Protein AF-I2CQ28-F1 (afdb_monomer_lite)

Radius of gyration: 21.57 Å; 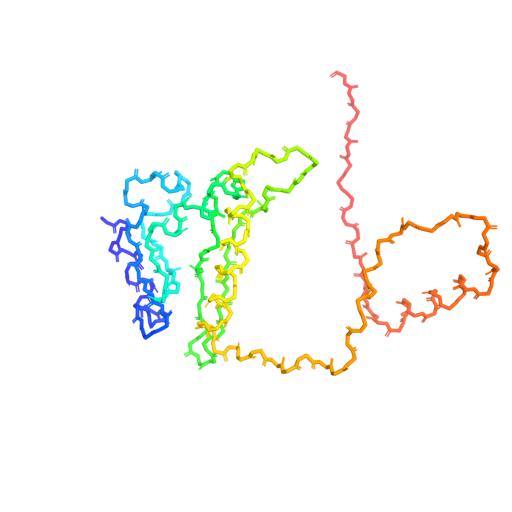chains: 1; bounding box: 57×57×43 Å

pLDDT: mean 77.45, std 22.74, range [33.25, 98.0]

Structure (mmCIF, N/CA/C/O backbone):
data_AF-I2CQ28-F1
#
_entry.id   AF-I2CQ28-F1
#
loop_
_atom_site.group_PDB
_atom_site.id
_atom_site.type_symbol
_atom_site.label_atom_id
_atom_site.label_alt_id
_atom_site.label_comp_id
_atom_site.label_asym_id
_atom_site.label_entity_id
_atom_site.label_seq_id
_atom_site.pdbx_PDB_ins_code
_atom_site.Cartn_x
_atom_site.Cartn_y
_atom_site.Cartn_z
_atom_site.occupancy
_atom_site.B_iso_or_equiv
_atom_site.auth_seq_id
_atom_site.auth_comp_id
_atom_site.auth_asym_id
_atom_site.auth_atom_id
_atom_site.pdbx_PDB_model_num
ATOM 1 N N . LYS A 1 1 ? -12.843 -10.249 -9.846 1.00 72.75 1 LYS A N 1
ATOM 2 C CA . LYS A 1 1 ? -12.881 -9.156 -10.854 1.00 72.75 1 LYS A CA 1
ATOM 3 C C . LYS A 1 1 ? -12.036 -7.959 -10.405 1.00 72.75 1 LYS A C 1
ATOM 5 O O . LYS A 1 1 ? -10.993 -7.751 -11.004 1.00 72.75 1 LYS A O 1
ATOM 10 N N . LEU A 1 2 ? -12.365 -7.297 -9.283 1.00 84.88 2 LEU A N 1
ATOM 11 C CA . LEU A 1 2 ? -11.603 -6.147 -8.758 1.00 84.88 2 LEU A CA 1
ATOM 12 C C . LEU A 1 2 ? -10.091 -6.406 -8.609 1.00 84.88 2 LEU A C 1
ATOM 14 O O . LEU A 1 2 ? -9.287 -5.631 -9.112 1.00 84.88 2 LEU A O 1
ATOM 18 N N . SER A 1 3 ? -9.686 -7.522 -7.996 1.00 84.94 3 SER A N 1
ATOM 19 C CA . SER A 1 3 ? -8.260 -7.836 -7.802 1.00 84.94 3 SER A CA 1
ATOM 20 C C . SER A 1 3 ? -7.492 -8.012 -9.120 1.00 84.94 3 SER A C 1
ATOM 22 O O . SER A 1 3 ? -6.308 -7.703 -9.187 1.00 84.94 3 SER A O 1
ATOM 24 N N . GLN A 1 4 ? -8.154 -8.473 -10.186 1.00 90.44 4 GLN A N 1
ATOM 25 C CA . GLN A 1 4 ? -7.543 -8.617 -11.512 1.00 90.44 4 GLN A CA 1
ATOM 26 C C . GLN A 1 4 ? -7.399 -7.260 -12.210 1.00 90.44 4 GLN A C 1
ATOM 28 O O . GLN A 1 4 ? -6.376 -6.999 -12.838 1.00 90.44 4 GLN A O 1
ATOM 33 N N . ASP A 1 5 ? -8.395 -6.385 -12.060 1.00 95.06 5 ASP A N 1
ATOM 34 C CA . ASP A 1 5 ? -8.347 -5.019 -12.583 1.00 95.06 5 ASP A CA 1
ATOM 35 C C . ASP A 1 5 ? -7.239 -4.198 -11.910 1.00 95.06 5 ASP A C 1
ATOM 37 O O . ASP A 1 5 ? -6.485 -3.511 -12.596 1.00 95.06 5 ASP A O 1
ATOM 41 N N . LEU A 1 6 ? -7.065 -4.355 -10.593 1.00 95.38 6 LEU A N 1
ATOM 42 C CA . LEU A 1 6 ? -5.967 -3.738 -9.844 1.00 95.38 6 LEU A CA 1
ATOM 43 C C . LEU A 1 6 ? -4.600 -4.250 -10.303 1.00 95.38 6 LEU A C 1
ATOM 45 O O . LEU A 1 6 ? -3.707 -3.447 -10.548 1.00 95.38 6 LEU A O 1
ATOM 49 N N . ARG A 1 7 ? -4.432 -5.569 -10.481 1.00 96.12 7 ARG A N 1
ATOM 50 C CA . ARG A 1 7 ? -3.181 -6.138 -11.020 1.00 96.12 7 ARG A CA 1
ATOM 51 C C . ARG A 1 7 ? -2.845 -5.570 -12.394 1.00 96.12 7 ARG A C 1
ATOM 53 O O . ARG A 1 7 ? -1.686 -5.270 -12.650 1.00 96.12 7 ARG A O 1
ATOM 60 N N . ARG A 1 8 ? -3.846 -5.394 -13.260 1.00 97.31 8 ARG A N 1
ATOM 61 C CA . ARG A 1 8 ? -3.658 -4.793 -14.585 1.00 97.31 8 ARG A CA 1
ATOM 62 C C . ARG A 1 8 ? -3.247 -3.323 -14.491 1.00 97.31 8 ARG A C 1
ATOM 64 O O . ARG A 1 8 ? -2.334 -2.923 -15.204 1.00 97.31 8 ARG A O 1
ATOM 71 N N . GLU A 1 9 ? -3.876 -2.536 -13.618 1.00 97.44 9 GLU A N 1
ATOM 72 C CA . GLU A 1 9 ? -3.533 -1.115 -13.458 1.00 97.44 9 GLU A CA 1
ATOM 73 C C . GLU A 1 9 ? -2.151 -0.919 -12.826 1.00 97.44 9 GLU A C 1
ATOM 75 O O . GLU A 1 9 ? -1.350 -0.124 -13.315 1.00 97.44 9 GLU A O 1
ATOM 80 N N . PHE A 1 10 ? -1.812 -1.703 -11.801 1.00 97.38 10 PHE A N 1
ATOM 81 C CA . PHE A 1 10 ? -0.453 -1.729 -11.265 1.00 97.38 10 PHE A CA 1
ATOM 82 C C . PHE A 1 10 ? 0.561 -2.197 -12.322 1.00 97.38 10 PHE A C 1
ATOM 84 O O . PHE A 1 10 ? 1.623 -1.590 -12.456 1.00 97.38 10 PHE A O 1
ATOM 91 N N . GLY A 1 11 ? 0.196 -3.174 -13.157 1.00 97.31 11 GLY A N 1
ATOM 92 C CA . GLY A 1 11 ? 0.996 -3.609 -14.302 1.00 97.31 11 GLY A CA 1
ATOM 93 C C . GLY A 1 11 ? 1.228 -2.504 -15.338 1.00 97.31 11 GLY A C 1
ATOM 94 O O . GLY A 1 11 ? 2.350 -2.346 -15.811 1.00 97.31 11 GLY A O 1
ATOM 95 N N . ARG A 1 12 ? 0.220 -1.666 -15.629 1.00 96.88 12 ARG A N 1
ATOM 96 C CA . ARG A 1 12 ? 0.358 -0.477 -16.499 1.00 96.88 12 ARG A CA 1
ATOM 97 C C . ARG A 1 12 ? 1.403 0.508 -15.964 1.00 96.88 12 ARG A C 1
ATOM 99 O O . ARG A 1 12 ? 2.060 1.193 -16.742 1.00 96.88 12 ARG A O 1
ATOM 106 N N . MET A 1 13 ? 1.561 0.576 -14.643 1.00 96.00 13 MET A N 1
ATOM 107 C CA . MET A 1 13 ? 2.577 1.396 -13.976 1.00 96.00 13 MET A CA 1
ATOM 108 C C . MET A 1 13 ? 3.934 0.692 -13.838 1.00 96.00 13 MET A C 1
ATOM 110 O O . MET A 1 13 ? 4.876 1.318 -13.356 1.00 96.00 13 MET A O 1
ATOM 114 N N . GLY A 1 14 ? 4.056 -0.571 -14.263 1.00 95.44 14 GLY A N 1
ATOM 115 C CA . GLY A 1 14 ? 5.266 -1.398 -14.192 1.00 95.44 14 GLY A CA 1
ATOM 116 C C . GLY A 1 14 ? 5.500 -2.066 -12.831 1.00 95.44 14 GLY A C 1
ATOM 117 O O . GLY A 1 14 ? 6.650 -2.237 -12.438 1.00 95.44 14 GLY A O 1
ATOM 118 N N . LEU A 1 15 ? 4.431 -2.369 -12.092 1.00 96.06 15 LEU A N 1
ATOM 119 C CA . LEU A 1 15 ? 4.469 -3.032 -10.787 1.00 96.06 15 LEU A CA 1
ATOM 120 C C . LEU A 1 15 ? 3.896 -4.461 -10.871 1.00 96.06 15 LEU A C 1
ATOM 122 O O . LEU A 1 15 ? 2.935 -4.677 -11.615 1.00 96.06 15 LEU A O 1
ATOM 126 N N . PRO A 1 16 ? 4.390 -5.424 -10.069 1.00 96.44 16 PRO A N 1
ATOM 127 C CA . PRO A 1 16 ? 5.485 -5.303 -9.096 1.00 96.44 16 PRO A CA 1
ATOM 128 C C . PRO A 1 16 ? 6.874 -5.242 -9.756 1.00 96.44 16 PRO A C 1
ATOM 130 O O . PRO A 1 16 ? 7.030 -5.615 -10.916 1.00 96.44 16 PRO A O 1
ATOM 133 N N . ASP A 1 17 ? 7.876 -4.802 -8.995 1.00 94.88 17 ASP A N 1
ATOM 134 C CA . ASP A 1 17 ? 9.292 -4.790 -9.383 1.00 94.88 17 ASP A CA 1
ATOM 135 C C . ASP A 1 17 ? 10.207 -5.091 -8.175 1.00 94.88 17 ASP A C 1
ATOM 137 O O . ASP A 1 17 ? 9.756 -5.642 -7.171 1.00 94.88 17 ASP A O 1
ATOM 141 N N . ALA A 1 18 ? 11.500 -4.756 -8.266 1.00 93.62 18 ALA A N 1
ATOM 142 C CA . ALA A 1 18 ? 12.465 -4.975 -7.185 1.00 93.62 18 ALA A CA 1
ATOM 143 C C . ALA A 1 18 ? 12.203 -4.126 -5.922 1.00 93.62 18 ALA A C 1
ATOM 145 O O . ALA A 1 18 ? 12.645 -4.497 -4.837 1.00 93.62 18 ALA A O 1
ATOM 146 N N . HIS A 1 19 ? 11.501 -2.996 -6.045 1.00 95.06 19 HIS A N 1
ATOM 147 C CA . HIS A 1 19 ? 11.278 -2.037 -4.960 1.00 95.06 19 HIS A CA 1
ATOM 148 C C . HIS A 1 19 ? 9.845 -2.072 -4.425 1.00 95.06 19 HIS A C 1
ATOM 150 O O . HIS A 1 19 ? 9.609 -1.693 -3.279 1.00 95.06 19 HIS A O 1
ATOM 156 N N . TRP A 1 20 ? 8.892 -2.552 -5.221 1.00 96.94 20 TRP A N 1
ATOM 157 C CA . TRP A 1 20 ? 7.465 -2.527 -4.927 1.00 96.94 20 TRP A CA 1
ATOM 158 C C . TRP A 1 20 ? 6.822 -3.898 -5.139 1.00 96.94 20 TRP A C 1
ATOM 160 O O . TRP A 1 20 ? 6.900 -4.491 -6.215 1.00 96.94 20 TRP A O 1
ATOM 170 N N . LYS A 1 21 ? 6.084 -4.361 -4.130 1.00 97.44 21 LYS A N 1
ATOM 171 C CA . LYS A 1 21 ? 5.283 -5.589 -4.162 1.00 97.44 21 LYS A CA 1
ATOM 172 C C . LYS A 1 21 ? 3.786 -5.283 -4.195 1.00 97.44 21 LYS A C 1
ATOM 174 O O . LYS A 1 21 ? 3.333 -4.247 -3.707 1.00 97.44 21 LYS A O 1
ATOM 179 N N . LEU A 1 22 ? 3.002 -6.230 -4.711 1.00 97.38 22 LEU A N 1
ATOM 180 C CA . LEU A 1 22 ? 1.542 -6.227 -4.585 1.00 97.38 22 LEU A CA 1
ATOM 181 C C . LEU A 1 22 ? 1.141 -7.107 -3.398 1.00 97.38 22 LEU A C 1
ATOM 183 O O . LEU A 1 22 ? 1.125 -8.331 -3.510 1.00 97.38 22 LEU A O 1
ATOM 187 N N . SER A 1 23 ? 0.855 -6.476 -2.263 1.00 96.81 23 SER A N 1
ATOM 188 C CA . SER A 1 23 ? 0.480 -7.146 -1.019 1.00 96.81 23 SER A CA 1
ATOM 189 C C . SER A 1 23 ? -1.009 -7.492 -0.995 1.00 96.81 23 SER A C 1
AT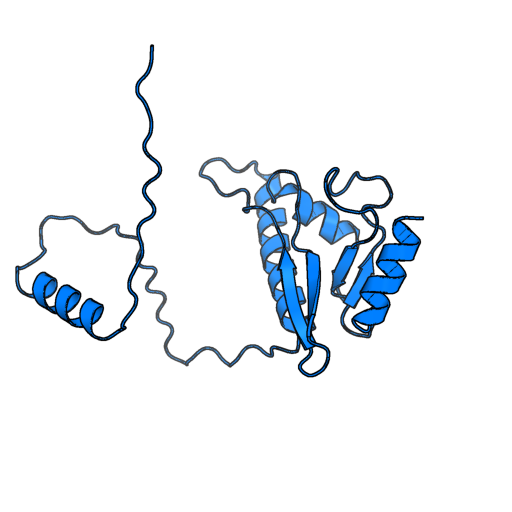OM 191 O O . SER A 1 23 ? -1.862 -6.679 -1.363 1.00 96.81 23 SER A O 1
ATOM 193 N N . THR A 1 24 ? -1.309 -8.701 -0.521 1.00 96.44 24 THR A N 1
ATOM 194 C CA . THR A 1 24 ? -2.662 -9.206 -0.245 1.00 96.44 24 THR A CA 1
ATOM 195 C C . THR A 1 24 ? -3.024 -9.096 1.236 1.00 96.44 24 THR A C 1
ATOM 197 O O . THR A 1 24 ? -3.986 -9.720 1.675 1.00 96.44 24 THR A O 1
ATOM 200 N N . VAL A 1 25 ? -2.286 -8.297 2.019 1.00 96.75 25 VAL A N 1
ATOM 201 C CA . VAL A 1 25 ? -2.542 -8.083 3.458 1.00 96.75 25 VAL A CA 1
ATOM 202 C C . VAL A 1 25 ? -3.983 -7.649 3.753 1.00 96.75 25 VAL A C 1
ATOM 204 O O . VAL A 1 25 ? -4.505 -7.908 4.833 1.00 96.75 25 VAL A O 1
ATOM 207 N N . ASN A 1 26 ? -4.646 -7.006 2.787 1.00 96.69 26 ASN A N 1
ATOM 208 C CA . ASN A 1 26 ? -6.011 -6.518 2.927 1.00 96.69 26 ASN A CA 1
ATOM 209 C C . ASN A 1 26 ? -7.059 -7.361 2.179 1.00 96.69 26 ASN A C 1
ATOM 211 O O . ASN A 1 26 ? -8.178 -6.892 1.995 1.00 96.69 26 ASN A O 1
ATOM 215 N N . ASP A 1 27 ? -6.741 -8.586 1.747 1.00 95.44 27 ASP A N 1
ATOM 216 C CA . ASP A 1 27 ? -7.681 -9.432 0.989 1.00 95.44 27 ASP A CA 1
ATOM 217 C C . ASP A 1 27 ? -8.959 -9.754 1.788 1.00 95.44 27 ASP A C 1
ATOM 219 O O . ASP A 1 27 ? -10.059 -9.781 1.241 1.00 95.44 27 ASP A O 1
ATOM 223 N N . SER A 1 28 ? -8.831 -9.883 3.113 1.00 95.06 28 SER A N 1
ATOM 224 C CA . SER A 1 28 ? -9.943 -10.053 4.059 1.00 95.06 28 SER A CA 1
ATOM 225 C C . SER A 1 28 ? -10.518 -8.736 4.603 1.00 95.06 28 SER A C 1
ATOM 227 O O . SER A 1 28 ? -11.365 -8.764 5.495 1.00 95.06 28 SER A O 1
ATOM 229 N N . PHE A 1 29 ? -10.052 -7.582 4.110 1.00 95.75 29 PHE A N 1
ATOM 230 C CA . PHE A 1 29 ? -10.423 -6.236 4.574 1.00 95.75 29 PHE A CA 1
ATOM 231 C C . PHE A 1 29 ? -10.138 -5.948 6.062 1.00 95.75 29 PHE A C 1
ATOM 233 O O . PHE A 1 29 ? -10.652 -4.974 6.615 1.00 95.75 29 PHE A O 1
ATOM 240 N N . GLN A 1 30 ? -9.303 -6.767 6.715 1.00 93.81 30 GLN A N 1
ATOM 241 C CA . GLN A 1 30 ? -8.939 -6.597 8.128 1.00 93.81 30 GLN A CA 1
ATOM 242 C C . GLN A 1 30 ? -7.904 -5.492 8.360 1.00 93.81 30 GLN A C 1
ATOM 244 O O . GLN A 1 30 ? -7.969 -4.807 9.379 1.00 93.81 30 GLN A O 1
ATOM 249 N N . ALA A 1 31 ? -6.967 -5.294 7.426 1.00 94.19 31 ALA A N 1
ATOM 250 C CA . ALA A 1 31 ? -5.951 -4.251 7.546 1.00 94.19 31 ALA A CA 1
ATOM 251 C C . ALA A 1 31 ? -6.572 -2.851 7.413 1.00 94.19 31 ALA A C 1
ATOM 253 O O . ALA A 1 31 ? -6.260 -1.954 8.188 1.00 94.19 31 ALA A O 1
ATOM 254 N N . CYS A 1 32 ? -7.476 -2.664 6.447 1.00 97.12 32 CYS A N 1
ATOM 255 C CA . CYS A 1 32 ? -8.270 -1.452 6.283 1.00 97.12 32 CYS A CA 1
ATOM 256 C C . CYS A 1 32 ? -9.575 -1.751 5.513 1.00 97.12 32 CYS A C 1
ATOM 258 O O . CYS A 1 32 ? -9.536 -1.943 4.291 1.00 97.12 32 CYS A O 1
ATOM 260 N N . PRO A 1 33 ? -10.755 -1.662 6.161 1.00 96.88 33 PRO A N 1
ATOM 261 C CA . PRO A 1 33 ? -12.046 -1.980 5.531 1.00 96.88 33 PRO A CA 1
ATOM 262 C C . PRO A 1 33 ? -12.423 -1.118 4.321 1.00 96.88 33 PRO A C 1
ATOM 264 O O . PRO A 1 33 ? -13.316 -1.449 3.551 1.00 96.88 33 PRO A O 1
ATOM 267 N N . SER A 1 34 ? -11.773 0.036 4.179 1.00 96.88 34 SER A N 1
ATOM 268 C CA . SER A 1 34 ? -12.085 1.039 3.156 1.00 96.88 34 SER A CA 1
ATOM 269 C C . SER A 1 34 ? -11.068 1.110 2.018 1.00 96.88 34 SER A C 1
ATOM 271 O O . SER A 1 34 ? -11.186 1.966 1.139 1.00 96.88 34 SER A O 1
ATOM 273 N N . TYR A 1 35 ? -10.040 0.268 2.072 1.00 97.19 35 TYR A N 1
ATOM 274 C CA . TYR A 1 35 ? -9.027 0.124 1.035 1.00 97.19 35 TYR A CA 1
ATOM 275 C C . TYR A 1 35 ? -9.341 -1.080 0.141 1.00 97.19 35 TYR A C 1
ATOM 277 O O . TYR A 1 35 ? -10.094 -1.967 0.544 1.00 97.19 35 TYR A O 1
ATOM 285 N N . PRO A 1 36 ? -8.779 -1.130 -1.079 1.00 96.62 36 PRO A N 1
ATOM 286 C CA . PRO A 1 36 ? -8.907 -2.304 -1.934 1.00 96.62 36 PRO A CA 1
ATOM 287 C C . PRO A 1 36 ? -8.217 -3.540 -1.320 1.00 96.62 36 PRO A C 1
ATOM 289 O O . PRO A 1 36 ? -7.352 -3.392 -0.453 1.00 96.62 36 PRO A O 1
ATOM 292 N N . PRO A 1 37 ? -8.550 -4.757 -1.797 1.00 96.19 37 PRO A N 1
ATOM 293 C CA . PRO A 1 37 ? -7.947 -5.998 -1.299 1.00 96.19 37 PRO A CA 1
ATOM 294 C C . PRO A 1 37 ? -6.466 -6.162 -1.680 1.00 96.19 37 PRO A C 1
ATOM 296 O O . PRO A 1 37 ? -5.728 -6.891 -1.025 1.00 96.19 37 PRO A O 1
ATOM 299 N N . LEU A 1 38 ? -6.022 -5.473 -2.737 1.00 97.25 38 LEU A N 1
ATOM 300 C CA . LEU A 1 38 ? -4.648 -5.502 -3.230 1.00 97.25 38 LEU A CA 1
ATOM 301 C C . LEU A 1 38 ? -4.011 -4.119 -3.085 1.00 97.25 38 LEU A C 1
ATOM 303 O O . LEU A 1 38 ? -4.543 -3.142 -3.617 1.00 97.25 38 LEU A O 1
ATOM 307 N N . LEU A 1 39 ? -2.869 -4.051 -2.401 1.00 97.50 39 LEU A N 1
ATOM 308 C CA . LEU A 1 39 ? -2.145 -2.811 -2.112 1.00 97.50 39 LEU A CA 1
ATOM 309 C C . LEU A 1 39 ? -0.731 -2.860 -2.691 1.00 97.50 39 LEU A C 1
ATOM 311 O O . LEU A 1 39 ? -0.045 -3.872 -2.565 1.00 97.50 39 LEU A O 1
ATOM 315 N N . ALA A 1 40 ? -0.275 -1.762 -3.292 1.00 97.75 40 ALA A N 1
ATOM 316 C CA . ALA A 1 40 ? 1.117 -1.612 -3.705 1.00 97.75 40 ALA A CA 1
ATOM 317 C C . ALA A 1 40 ? 1.937 -1.027 -2.547 1.00 97.75 4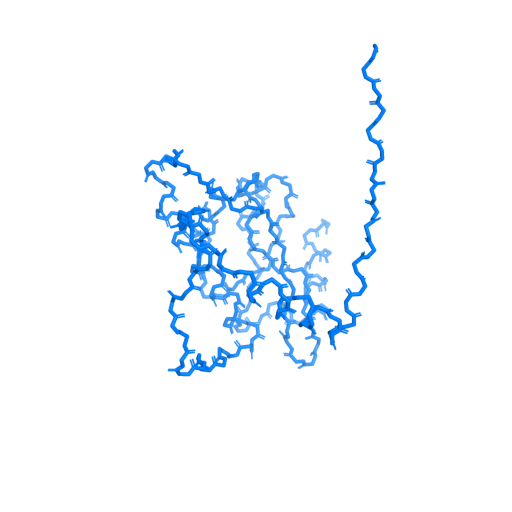0 ALA A C 1
ATOM 319 O O . ALA A 1 40 ? 1.644 0.073 -2.068 1.00 97.75 40 ALA A O 1
ATOM 320 N N . MET A 1 41 ? 2.934 -1.789 -2.093 1.00 97.75 41 MET A N 1
ATOM 321 C CA . MET A 1 41 ? 3.732 -1.525 -0.890 1.00 97.75 41 MET A CA 1
ATOM 322 C C . MET A 1 41 ? 5.222 -1.754 -1.178 1.00 97.75 41 MET A C 1
ATOM 324 O O . MET A 1 41 ? 5.528 -2.523 -2.093 1.00 97.75 41 MET A O 1
ATOM 328 N N . PRO A 1 42 ? 6.157 -1.153 -0.422 1.00 97.31 42 PRO A N 1
ATOM 329 C CA . PRO A 1 42 ? 7.580 -1.442 -0.584 1.00 97.31 42 PRO A CA 1
ATOM 330 C C . PRO A 1 42 ? 7.882 -2.940 -0.424 1.00 97.31 42 PRO A C 1
ATOM 332 O O . PRO A 1 42 ? 7.355 -3.603 0.474 1.00 97.31 42 PRO A O 1
ATOM 335 N N . ALA A 1 43 ? 8.722 -3.484 -1.306 1.00 96.62 43 ALA A N 1
ATOM 336 C CA . ALA A 1 43 ? 9.066 -4.906 -1.340 1.00 96.62 43 ALA A CA 1
ATOM 337 C C . ALA A 1 43 ? 9.861 -5.361 -0.104 1.00 96.62 43 ALA A C 1
ATOM 339 O O . ALA A 1 43 ? 9.781 -6.526 0.277 1.00 96.62 43 ALA A O 1
ATOM 340 N N . SER A 1 44 ? 10.577 -4.438 0.545 1.00 95.62 44 SER A N 1
ATOM 341 C CA . SER A 1 44 ? 11.387 -4.677 1.746 1.00 95.62 44 SER A CA 1
ATOM 342 C C . SER A 1 44 ? 10.575 -4.898 3.027 1.00 95.62 44 SER A C 1
ATOM 344 O O . SER A 1 44 ? 11.134 -5.323 4.032 1.00 95.62 44 SER A O 1
ATOM 346 N N . ILE A 1 45 ? 9.273 -4.601 3.017 1.00 96.19 45 ILE A N 1
ATOM 347 C CA . ILE A 1 45 ? 8.424 -4.625 4.212 1.00 96.19 45 ILE A CA 1
ATOM 348 C C . ILE A 1 45 ? 7.573 -5.898 4.259 1.00 96.19 45 ILE A C 1
ATOM 350 O O . ILE A 1 45 ? 7.040 -6.343 3.241 1.00 96.19 45 ILE A O 1
ATOM 354 N N . SER A 1 46 ? 7.390 -6.477 5.448 1.00 96.50 46 SER A N 1
ATOM 355 C CA . SER A 1 46 ? 6.523 -7.639 5.682 1.00 96.50 46 SER A CA 1
ATOM 356 C C . SER A 1 46 ? 5.054 -7.245 5.886 1.00 96.50 46 SER A C 1
ATOM 358 O O . SER A 1 46 ? 4.739 -6.134 6.298 1.00 96.50 46 SER A O 1
ATOM 360 N N . ASP A 1 47 ? 4.122 -8.163 5.626 1.00 94.56 47 ASP A N 1
ATOM 361 C CA . ASP A 1 47 ? 2.691 -7.871 5.807 1.00 94.56 47 ASP A CA 1
ATOM 362 C C . ASP A 1 47 ? 2.301 -7.711 7.291 1.00 94.56 47 ASP A C 1
ATOM 364 O O . ASP A 1 47 ? 1.390 -6.946 7.597 1.00 94.56 47 ASP A O 1
ATOM 368 N N . SER A 1 48 ? 3.013 -8.355 8.226 1.00 94.00 48 SER A N 1
ATOM 369 C CA . SER A 1 48 ? 2.797 -8.168 9.670 1.00 94.00 48 SER A CA 1
ATOM 370 C C . SER A 1 48 ? 3.138 -6.750 10.130 1.00 94.00 48 SER A C 1
ATOM 372 O O . SER A 1 48 ? 2.387 -6.166 10.908 1.00 94.00 48 SER A O 1
ATOM 374 N N . PHE A 1 49 ? 4.215 -6.171 9.596 1.00 95.50 49 PHE A N 1
ATOM 375 C CA . PHE A 1 49 ? 4.584 -4.778 9.839 1.00 95.50 49 PHE A CA 1
ATOM 376 C C . PHE A 1 49 ? 3.491 -3.816 9.345 1.00 95.50 49 PHE A C 1
ATOM 378 O O . PHE A 1 49 ? 3.112 -2.879 10.041 1.00 95.50 49 PHE A O 1
ATOM 385 N N . LEU A 1 50 ? 2.883 -4.092 8.184 1.00 96.44 50 LEU A N 1
ATOM 386 C CA . LEU A 1 50 ? 1.786 -3.266 7.660 1.00 96.44 50 LEU A CA 1
ATOM 387 C C . LEU A 1 50 ? 0.557 -3.239 8.577 1.00 96.44 50 LEU A C 1
ATOM 389 O O . LEU A 1 50 ? -0.114 -2.210 8.665 1.00 96.44 50 LEU A O 1
ATOM 393 N N . LEU A 1 51 ? 0.260 -4.347 9.261 1.00 94.81 51 LEU A N 1
ATOM 394 C CA . LEU A 1 51 ? -0.842 -4.416 10.223 1.00 94.81 51 LEU A CA 1
ATOM 395 C C . LEU A 1 51 ? -0.572 -3.553 11.464 1.00 94.81 51 LEU A C 1
ATOM 397 O O . LEU A 1 51 ? -1.495 -2.893 11.947 1.00 94.81 51 LEU A O 1
ATOM 401 N N . ALA A 1 52 ? 0.677 -3.514 11.942 1.00 92.69 52 ALA A N 1
ATOM 402 C CA . ALA A 1 52 ? 1.081 -2.642 13.044 1.00 92.69 52 ALA A CA 1
ATOM 403 C C . ALA A 1 52 ? 0.885 -1.164 12.668 1.00 92.69 52 ALA A C 1
ATOM 405 O O . ALA A 1 52 ? 0.139 -0.449 13.346 1.00 92.69 52 ALA A O 1
ATOM 406 N N . VAL A 1 53 ? 1.416 -0.748 11.512 1.00 95.00 53 VAL A N 1
ATOM 407 C CA . VAL A 1 53 ? 1.279 0.627 10.995 1.00 95.00 53 VAL A CA 1
ATOM 408 C C . VAL A 1 53 ? -0.179 1.025 10.761 1.00 95.00 53 VAL A C 1
ATOM 410 O O . VAL A 1 53 ? -0.592 2.151 11.039 1.00 95.00 53 VAL A O 1
ATOM 413 N N . ALA A 1 54 ? -1.018 0.108 10.281 1.00 95.69 54 ALA A N 1
ATOM 414 C CA . ALA A 1 54 ? -2.429 0.403 10.072 1.00 95.69 54 ALA A CA 1
ATOM 415 C C . ALA A 1 54 ? -3.111 0.879 11.374 1.00 95.69 54 ALA A C 1
ATOM 417 O O . ALA A 1 54 ? -3.929 1.796 11.343 1.00 95.69 54 ALA A O 1
ATOM 418 N N . SER A 1 55 ? -2.743 0.345 12.542 1.00 92.00 55 SER A N 1
ATOM 419 C CA . SER A 1 55 ? -3.369 0.712 13.822 1.00 92.00 55 SER A CA 1
ATOM 420 C C . SER A 1 55 ? -3.154 2.179 14.246 1.00 92.00 55 SER A C 1
ATOM 422 O O . SER A 1 55 ? -4.025 2.771 14.907 1.00 92.00 55 SER A O 1
ATOM 424 N N . CYS A 1 56 ? -2.037 2.791 13.830 1.00 91.38 56 CYS A N 1
ATOM 425 C CA . CYS A 1 56 ? -1.659 4.161 14.181 1.00 91.38 56 CYS A CA 1
ATOM 426 C C . CYS A 1 56 ? -2.211 5.211 13.205 1.00 91.38 56 CYS A C 1
ATOM 428 O O . CYS A 1 56 ? -2.111 6.409 13.460 1.00 91.38 56 CYS A O 1
ATOM 430 N N . ARG A 1 57 ? -2.875 4.797 12.120 1.00 94.31 57 ARG A N 1
ATOM 431 C CA . ARG A 1 57 ? -3.535 5.690 11.158 1.00 94.31 57 ARG A CA 1
ATOM 432 C C . ARG A 1 57 ? -5.046 5.734 11.384 1.00 94.31 57 ARG A C 1
ATOM 434 O O . ARG A 1 57 ? -5.692 4.740 11.717 1.00 94.31 57 ARG A O 1
ATOM 441 N N . SER A 1 58 ? -5.657 6.906 11.205 1.00 94.69 58 SER A N 1
ATOM 442 C CA . SER A 1 58 ? -7.113 7.050 11.341 1.00 94.69 58 SER A CA 1
ATOM 443 C C . SER A 1 58 ? -7.875 6.146 10.355 1.00 94.69 58 SER A C 1
ATOM 445 O O . SER A 1 58 ? -7.610 6.136 9.155 1.00 94.69 58 SER A O 1
ATOM 447 N N . LYS A 1 59 ? -8.854 5.371 10.843 1.00 95.25 59 LYS A N 1
ATOM 448 C CA . LYS A 1 59 ? -9.584 4.368 10.031 1.00 95.25 59 LYS A CA 1
ATOM 449 C C . LYS A 1 59 ? -8.655 3.343 9.353 1.00 95.25 59 LYS A C 1
ATOM 451 O O . LYS A 1 59 ? -9.017 2.773 8.324 1.00 95.25 59 LYS A O 1
ATOM 456 N N . GLN A 1 60 ? -7.458 3.167 9.908 1.00 96.50 60 GLN A N 1
ATOM 457 C CA . GLN A 1 60 ? -6.439 2.235 9.451 1.00 96.50 60 GLN A CA 1
ATOM 458 C C . GLN A 1 60 ? -5.952 2.444 8.011 1.00 96.50 60 GLN A C 1
ATOM 460 O O . GLN A 1 60 ? -5.495 1.521 7.347 1.00 96.50 60 GLN A O 1
ATOM 465 N N . ARG A 1 61 ? -6.043 3.673 7.491 1.00 97.50 61 ARG A N 1
ATOM 466 C CA . ARG A 1 61 ? -5.629 3.995 6.117 1.00 97.50 61 ARG A CA 1
ATOM 467 C C . ARG A 1 61 ? -4.125 4.257 6.060 1.00 97.50 61 ARG A C 1
ATOM 469 O O . ARG A 1 61 ? -3.693 5.411 5.972 1.00 97.50 61 ARG A O 1
ATOM 476 N N . LEU A 1 62 ? -3.352 3.176 6.128 1.00 96.88 62 LEU A N 1
ATOM 477 C CA . LEU A 1 62 ? -1.899 3.191 5.980 1.00 96.88 62 LEU A CA 1
ATOM 478 C C . LEU A 1 62 ? -1.445 3.827 4.645 1.00 96.88 62 LEU A C 1
ATOM 480 O O . LEU A 1 62 ? -2.202 3.809 3.665 1.00 96.88 62 LEU A O 1
ATOM 484 N N . PRO A 1 63 ? -0.233 4.405 4.588 1.00 97.56 63 PRO A N 1
ATOM 485 C CA . PRO A 1 63 ? 0.420 4.806 3.343 1.00 97.56 63 PRO A CA 1
ATOM 486 C C . PRO A 1 63 ? 0.447 3.677 2.312 1.00 97.56 63 PRO A C 1
ATOM 488 O O . PRO A 1 63 ? 0.982 2.609 2.572 1.00 97.56 63 PRO A O 1
ATOM 491 N N . SER A 1 64 ? -0.126 3.909 1.132 1.00 97.50 64 SER A N 1
ATOM 492 C CA . SER A 1 64 ? -0.070 2.966 0.007 1.00 97.50 64 SER A CA 1
ATOM 493 C C . SER A 1 64 ? 0.066 3.712 -1.317 1.00 97.50 64 SER A C 1
ATOM 495 O O . SER A 1 64 ? -0.453 4.827 -1.461 1.00 97.50 64 SER A O 1
ATOM 497 N N . LEU A 1 65 ? 0.775 3.110 -2.276 1.00 97.88 65 LEU A N 1
ATOM 498 C CA . LEU A 1 65 ? 1.002 3.690 -3.597 1.00 97.88 65 LEU A CA 1
ATOM 499 C C . LEU A 1 65 ? -0.296 3.754 -4.401 1.00 97.88 65 LEU A C 1
ATOM 501 O O . LEU A 1 65 ? -1.041 2.781 -4.514 1.00 97.88 65 LEU A O 1
ATOM 505 N N . THR A 1 66 ? -0.539 4.919 -4.995 1.00 97.31 66 THR A N 1
ATOM 506 C CA . THR A 1 66 ? -1.673 5.167 -5.893 1.00 97.31 66 THR A CA 1
ATOM 507 C C . THR A 1 66 ? -1.235 5.347 -7.330 1.00 97.31 66 THR A C 1
ATOM 509 O O . THR A 1 66 ? -1.984 5.001 -8.240 1.00 97.31 66 THR A O 1
ATOM 512 N N . TRP A 1 67 ? -0.037 5.894 -7.535 1.00 97.00 67 TRP A N 1
ATOM 513 C CA . TRP A 1 67 ? 0.483 6.183 -8.857 1.00 97.00 67 TRP A CA 1
ATOM 514 C C . TRP A 1 67 ? 2.010 6.176 -8.877 1.00 97.00 67 TRP A C 1
ATOM 516 O O . TRP A 1 67 ? 2.653 6.525 -7.885 1.00 97.00 67 TRP A O 1
ATOM 526 N N . ARG A 1 68 ? 2.582 5.819 -10.028 1.00 95.44 68 ARG A N 1
ATOM 527 C CA . ARG A 1 68 ? 4.014 5.923 -10.310 1.00 95.44 68 ARG A CA 1
ATOM 528 C C . ARG A 1 68 ? 4.245 6.536 -11.684 1.00 95.44 68 ARG A C 1
ATOM 530 O O . ARG A 1 68 ? 3.620 6.124 -12.663 1.00 95.44 68 ARG A O 1
ATOM 537 N N . HIS A 1 69 ? 5.187 7.468 -11.755 1.00 93.88 69 HIS A N 1
ATOM 538 C CA . HIS A 1 69 ? 5.610 8.069 -13.007 1.00 93.88 69 HIS A CA 1
ATOM 539 C C . HIS A 1 69 ? 6.368 7.047 -13.877 1.00 93.88 69 HIS A C 1
ATOM 541 O O . HIS A 1 69 ? 7.288 6.393 -13.383 1.00 93.88 69 HIS A O 1
ATOM 547 N N . PRO A 1 70 ? 6.046 6.916 -15.178 1.00 90.31 70 PRO A N 1
ATOM 548 C CA . PRO A 1 70 ? 6.607 5.864 -16.030 1.00 90.31 70 PRO A CA 1
ATOM 549 C C . PRO A 1 70 ? 8.118 5.988 -16.285 1.00 90.31 70 PRO A C 1
ATOM 551 O O . PRO A 1 70 ? 8.772 4.970 -16.465 1.00 90.31 70 PRO A O 1
ATOM 554 N N . LEU A 1 71 ? 8.666 7.212 -16.310 1.00 88.81 71 LEU A N 1
ATOM 555 C CA . LEU A 1 71 ? 10.086 7.458 -16.624 1.00 88.81 71 LEU A CA 1
ATOM 556 C C . LEU A 1 71 ? 10.991 7.616 -15.394 1.00 88.81 71 LEU A C 1
ATOM 558 O O . LEU A 1 71 ? 11.974 6.906 -15.262 1.00 88.81 71 LEU A O 1
ATOM 562 N N . ASN A 1 72 ? 10.688 8.564 -14.503 1.00 89.56 72 ASN A N 1
ATOM 563 C CA . ASN A 1 72 ? 11.539 8.873 -13.347 1.00 89.56 72 ASN A CA 1
ATOM 564 C C . ASN A 1 72 ? 11.161 8.105 -12.066 1.00 89.56 72 ASN A C 1
ATOM 566 O O . ASN A 1 72 ? 11.729 8.373 -11.015 1.00 89.56 72 ASN A O 1
ATOM 570 N N . HIS A 1 73 ? 10.171 7.210 -12.136 1.00 90.56 73 HIS A N 1
ATOM 571 C CA . HIS A 1 73 ? 9.721 6.359 -11.032 1.00 90.56 73 HIS A CA 1
ATOM 572 C C . HIS A 1 73 ? 9.264 7.070 -9.746 1.00 90.56 73 HIS A C 1
ATOM 574 O O . HIS A 1 73 ? 8.997 6.397 -8.752 1.00 90.56 73 HIS A O 1
ATOM 580 N N . THR A 1 74 ? 9.063 8.394 -9.770 1.00 92.56 74 THR A N 1
ATOM 581 C CA . THR A 1 74 ? 8.482 9.124 -8.636 1.00 92.56 74 THR A CA 1
ATOM 582 C C . THR A 1 74 ? 7.087 8.582 -8.338 1.00 92.56 74 THR A C 1
ATOM 584 O O . THR A 1 74 ? 6.290 8.352 -9.255 1.00 92.56 74 THR A O 1
ATOM 587 N N . THR A 1 75 ? 6.782 8.375 -7.059 1.00 95.75 75 THR A N 1
ATOM 588 C CA . THR A 1 75 ? 5.506 7.796 -6.637 1.00 95.75 75 THR A CA 1
ATOM 589 C C . THR A 1 75 ? 4.629 8.810 -5.923 1.00 95.75 75 THR A C 1
ATOM 591 O O . THR A 1 75 ? 5.100 9.762 -5.304 1.00 95.75 75 THR A O 1
ATOM 594 N N . MET A 1 76 ? 3.323 8.593 -6.025 1.00 96.75 76 MET A N 1
ATOM 595 C CA . MET A 1 76 ? 2.325 9.263 -5.212 1.00 96.75 76 MET A CA 1
ATOM 596 C C . MET A 1 76 ? 1.703 8.220 -4.291 1.00 96.75 76 MET A C 1
ATOM 598 O O . MET A 1 76 ? 1.273 7.151 -4.736 1.00 96.75 76 MET A O 1
ATOM 602 N N . THR A 1 77 ? 1.656 8.533 -3.000 1.00 97.19 77 THR A N 1
ATOM 603 C CA . THR A 1 77 ? 1.052 7.683 -1.976 1.00 97.19 77 THR A CA 1
ATOM 604 C C . THR A 1 77 ? -0.124 8.395 -1.319 1.00 97.19 77 THR A C 1
ATOM 606 O O . THR A 1 77 ? -0.208 9.623 -1.302 1.00 97.19 77 THR A O 1
ATOM 609 N N . ARG A 1 78 ? -1.081 7.619 -0.802 1.00 97.62 78 ARG A N 1
ATOM 610 C CA . ARG A 1 78 ? -2.228 8.135 -0.042 1.00 97.62 78 ARG A CA 1
ATOM 611 C C . ARG A 1 78 ? -2.289 7.492 1.334 1.00 97.62 78 ARG A C 1
ATOM 613 O O . ARG A 1 78 ? -1.958 6.320 1.484 1.00 97.62 78 ARG A O 1
ATOM 620 N N . SER A 1 79 ? -2.761 8.247 2.318 1.00 98.00 79 SER A N 1
ATOM 621 C CA . SER A 1 79 ? -3.005 7.778 3.686 1.00 98.00 79 SER A CA 1
ATOM 622 C C . SER A 1 79 ? -4.028 8.673 4.393 1.00 98.00 79 SER A C 1
ATOM 624 O O . SER A 1 79 ? -4.431 9.708 3.859 1.00 98.00 79 SER A O 1
ATOM 626 N N . SER A 1 80 ? -4.488 8.277 5.581 1.00 97.56 80 SER A N 1
ATOM 627 C CA . SER A 1 80 ? -5.155 9.191 6.523 1.00 97.56 80 SER A CA 1
ATOM 628 C C . SER A 1 80 ? -4.153 9.881 7.443 1.00 97.56 80 SER A C 1
ATOM 630 O O . SER A 1 80 ? -3.028 9.407 7.585 1.00 97.56 80 SER A O 1
ATOM 632 N N . GLN A 1 81 ? -4.605 10.893 8.187 1.00 94.62 81 GLN A N 1
ATOM 633 C CA . GLN A 1 81 ? -3.824 11.475 9.280 1.00 94.62 81 GLN A CA 1
ATOM 634 C C . GLN A 1 81 ? -3.310 10.409 10.276 1.00 94.62 81 GLN A C 1
ATOM 636 O O . GLN A 1 81 ? -4.040 9.444 10.568 1.00 94.62 81 GLN A O 1
ATOM 641 N N . PRO A 1 82 ? -2.081 10.570 10.795 1.00 93.44 82 PRO A N 1
ATOM 642 C CA . PRO A 1 82 ? -1.584 9.773 11.905 1.00 93.44 82 PRO A CA 1
ATOM 643 C C . PRO A 1 82 ? -2.368 10.082 13.180 1.00 93.44 82 PRO A C 1
ATOM 645 O O . PRO A 1 82 ? -2.857 11.192 13.394 1.00 93.44 82 PRO A O 1
ATOM 648 N N . ARG A 1 83 ? -2.524 9.069 14.028 1.00 89.50 83 ARG A N 1
ATOM 649 C CA . ARG A 1 83 ? -3.099 9.213 15.362 1.00 89.50 83 ARG A CA 1
ATOM 650 C C . ARG A 1 83 ? -2.000 9.767 16.253 1.00 89.50 83 ARG A C 1
ATOM 652 O O . ARG A 1 83 ? -1.181 9.015 16.763 1.00 89.50 83 ARG A O 1
ATOM 659 N N . VAL A 1 84 ? -1.987 11.084 16.391 1.00 83.31 84 VAL A N 1
ATOM 660 C CA . VAL A 1 84 ? -1.106 11.837 17.289 1.00 83.31 84 VAL A CA 1
ATOM 661 C C . VAL A 1 84 ? -1.954 12.471 18.395 1.00 83.31 84 VAL A C 1
ATOM 663 O O . VAL A 1 84 ? -3.114 12.812 18.156 1.00 83.31 84 VAL A O 1
ATOM 666 N N . GLY A 1 85 ? -1.429 12.601 19.615 1.00 76.69 85 GLY A N 1
ATOM 667 C CA . GLY A 1 85 ? -2.159 13.231 20.721 1.00 76.69 85 GLY A CA 1
ATOM 668 C C . GLY A 1 85 ? -1.563 12.957 22.101 1.00 76.69 85 GLY A C 1
ATOM 669 O O . GLY A 1 85 ? -0.785 12.026 22.271 1.00 76.69 85 GLY A O 1
ATOM 670 N N . LEU A 1 86 ? -1.966 13.763 23.091 1.00 69.44 86 LEU A N 1
ATOM 671 C CA . LEU A 1 86 ? -1.441 13.741 24.469 1.00 69.44 86 LEU A CA 1
ATOM 672 C C . LEU A 1 86 ? -1.663 12.408 25.205 1.00 69.44 86 LEU A C 1
ATOM 674 O O . LEU A 1 86 ? -0.897 12.066 26.099 1.00 69.44 86 LEU A O 1
ATOM 678 N N . HIS A 1 87 ? -2.692 11.646 24.825 1.00 65.25 87 HIS A N 1
ATOM 679 C CA . HIS A 1 87 ? -3.011 10.345 25.413 1.00 65.25 87 HIS A CA 1
ATOM 680 C C . HIS A 1 87 ? -3.028 9.263 24.337 1.00 65.25 87 HIS A C 1
ATOM 682 O O . HIS A 1 87 ? -4.080 8.796 23.894 1.00 65.25 87 HIS A O 1
ATOM 688 N N . LEU A 1 88 ? -1.835 8.885 23.893 1.00 72.19 88 LEU A N 1
ATOM 689 C CA . LEU A 1 88 ? -1.640 7.691 23.085 1.00 72.19 88 LEU A CA 1
ATOM 690 C C . LEU A 1 88 ? -1.684 6.451 23.988 1.00 72.19 88 LEU A C 1
ATOM 692 O O . LEU A 1 88 ? -1.020 6.433 25.025 1.00 72.19 88 LEU A O 1
ATOM 696 N N . PRO A 1 89 ? -2.454 5.407 23.632 1.00 72.88 89 PRO A N 1
ATOM 697 C CA . PRO A 1 89 ? -2.343 4.116 24.300 1.00 72.88 89 PRO A CA 1
ATOM 698 C C . PRO A 1 89 ? -0.897 3.616 24.224 1.00 72.88 89 PRO A C 1
ATOM 700 O O . PRO A 1 89 ? -0.269 3.751 23.176 1.00 72.88 89 PRO A O 1
ATOM 703 N N . ALA A 1 90 ? -0.392 3.003 25.297 1.00 70.50 90 ALA A N 1
ATOM 704 C CA . ALA A 1 90 ? 1.013 2.595 25.413 1.00 70.50 90 ALA A CA 1
ATOM 705 C C . ALA A 1 90 ? 1.515 1.715 24.248 1.00 70.50 90 ALA A C 1
ATOM 707 O O . ALA A 1 90 ? 2.680 1.792 23.891 1.00 70.50 90 ALA A O 1
ATOM 708 N N . GLY A 1 91 ? 0.635 0.938 23.605 1.00 71.19 91 GLY A N 1
ATOM 709 C CA . GLY A 1 91 ? 0.980 0.103 22.446 1.00 71.19 91 GLY A CA 1
ATOM 710 C C . GLY A 1 91 ? 0.973 0.809 21.084 1.00 71.19 91 GLY A C 1
ATOM 711 O O . GLY A 1 91 ? 1.139 0.138 20.073 1.00 71.19 91 GLY A O 1
ATOM 712 N N . LEU A 1 92 ? 0.722 2.125 21.019 1.00 77.94 92 LEU A N 1
ATOM 713 C CA . LEU A 1 92 ? 0.736 2.875 19.754 1.00 77.94 92 LEU A CA 1
ATOM 714 C C . LEU A 1 92 ? 2.049 3.623 19.502 1.00 77.94 92 LEU A C 1
ATOM 716 O O . LEU A 1 92 ? 2.226 4.127 18.400 1.00 77.94 92 LEU A O 1
ATOM 720 N N . ALA A 1 93 ? 2.941 3.700 20.493 1.00 80.75 93 ALA A N 1
ATOM 721 C CA . ALA A 1 93 ? 4.250 4.332 20.333 1.00 80.75 93 ALA A CA 1
ATOM 722 C C . ALA A 1 93 ? 5.111 3.556 19.322 1.00 80.75 93 ALA A C 1
ATOM 724 O O . ALA A 1 93 ? 5.531 4.128 18.321 1.00 80.75 93 ALA A O 1
ATOM 725 N N . ASP A 1 94 ? 5.243 2.241 19.506 1.00 83.75 94 ASP A N 1
ATOM 726 C CA . ASP A 1 94 ? 5.977 1.367 18.579 1.00 83.75 94 ASP A CA 1
ATOM 727 C C . ASP A 1 94 ? 5.372 1.429 17.163 1.00 83.75 94 ASP A C 1
ATOM 729 O O . ASP A 1 94 ? 6.068 1.595 16.167 1.00 83.75 94 ASP A O 1
ATOM 733 N N . ALA A 1 95 ? 4.037 1.423 17.069 1.00 85.31 95 ALA A N 1
ATOM 734 C CA . ALA A 1 95 ? 3.335 1.536 15.791 1.00 85.31 95 ALA A CA 1
ATOM 735 C C . ALA A 1 95 ? 3.504 2.911 15.106 1.00 85.31 95 ALA A C 1
ATOM 737 O O . ALA A 1 95 ? 3.265 3.025 13.901 1.00 85.31 95 ALA A O 1
ATOM 738 N N . GLN A 1 96 ? 3.857 3.971 15.844 1.00 87.44 96 GLN A N 1
ATOM 739 C CA . GLN A 1 96 ? 4.216 5.267 15.258 1.00 87.44 96 GLN A CA 1
ATOM 740 C C . GLN A 1 96 ? 5.632 5.246 14.688 1.00 87.44 96 GLN A C 1
ATOM 742 O O . GLN A 1 96 ? 5.846 5.802 13.613 1.00 87.44 96 GLN A O 1
ATOM 747 N N . GLU A 1 97 ? 6.574 4.594 15.368 1.00 89.81 97 GLU A N 1
ATOM 748 C CA . GLU A 1 97 ? 7.924 4.386 14.842 1.00 89.81 97 GLU A CA 1
ATOM 749 C C . GLU A 1 97 ? 7.877 3.553 13.553 1.00 89.81 97 GLU A C 1
ATOM 751 O O . GLU A 1 97 ? 8.440 3.956 12.533 1.00 89.81 97 GLU A O 1
ATOM 756 N N . ASP A 1 98 ? 7.077 2.483 13.544 1.00 93.56 98 ASP A N 1
ATOM 757 C CA . ASP A 1 98 ? 6.821 1.686 12.342 1.00 93.56 98 ASP A CA 1
ATOM 758 C C . ASP A 1 98 ? 6.190 2.524 11.207 1.00 93.56 98 ASP A C 1
ATOM 760 O O . ASP A 1 98 ? 6.481 2.309 10.028 1.00 93.56 98 ASP A O 1
ATOM 764 N N . ASP A 1 99 ? 5.326 3.502 11.512 1.00 94.19 99 ASP A N 1
ATOM 765 C CA . ASP A 1 99 ? 4.737 4.381 10.488 1.00 94.19 99 ASP A CA 1
ATOM 766 C C . ASP A 1 99 ? 5.775 5.294 9.841 1.00 94.19 99 ASP A C 1
ATOM 768 O O . ASP A 1 99 ? 5.779 5.451 8.618 1.00 94.19 99 ASP A O 1
ATOM 772 N N . VAL A 1 100 ? 6.674 5.865 10.646 1.00 94.31 100 VA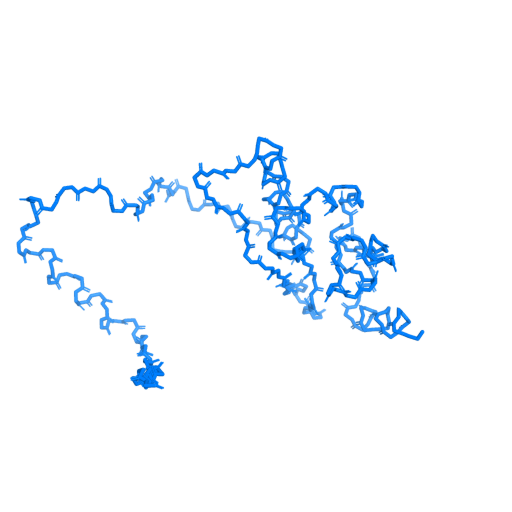L A N 1
ATOM 773 C CA . VAL A 1 100 ? 7.798 6.664 10.146 1.00 94.31 100 VAL A CA 1
ATOM 774 C C . VAL A 1 100 ? 8.700 5.791 9.277 1.00 94.31 100 VAL A C 1
ATOM 776 O O . VAL A 1 100 ? 8.975 6.151 8.131 1.00 94.31 100 VAL A O 1
ATOM 779 N N . ALA A 1 101 ? 9.049 4.595 9.754 1.00 95.56 101 ALA A N 1
ATOM 780 C CA . ALA A 1 101 ? 9.836 3.640 8.986 1.00 95.56 101 ALA A CA 1
ATOM 781 C C . ALA A 1 101 ? 9.141 3.249 7.667 1.00 95.56 101 ALA A C 1
ATOM 783 O O . ALA A 1 101 ? 9.795 3.155 6.627 1.00 95.56 101 ALA A O 1
ATOM 784 N N . LEU A 1 102 ? 7.813 3.073 7.635 1.00 96.56 102 LEU A N 1
ATOM 785 C CA . LEU A 1 102 ? 7.085 2.821 6.383 1.00 96.56 102 LEU A CA 1
ATOM 786 C C . LEU A 1 102 ? 7.259 3.967 5.376 1.00 96.56 102 LEU A C 1
ATOM 788 O O . LEU A 1 102 ? 7.450 3.714 4.182 1.00 96.56 102 LEU A O 1
ATOM 792 N N . LEU A 1 103 ? 7.179 5.219 5.834 1.00 95.69 103 LEU A N 1
ATOM 793 C CA . LEU A 1 103 ? 7.359 6.393 4.975 1.00 95.69 103 LEU A CA 1
ATOM 794 C C . LEU A 1 103 ? 8.779 6.461 4.397 1.00 95.69 103 LEU A C 1
ATOM 796 O O . LEU A 1 103 ? 8.936 6.769 3.214 1.00 95.69 103 LEU A O 1
ATOM 800 N N . GLU A 1 104 ? 9.794 6.105 5.183 1.00 95.44 104 GLU A N 1
ATOM 801 C CA . GLU A 1 104 ? 11.188 6.029 4.727 1.00 95.44 104 GLU A CA 1
ATOM 802 C C . GLU A 1 104 ? 11.381 4.959 3.647 1.00 95.44 104 GLU A C 1
ATOM 804 O O . GLU A 1 104 ? 11.993 5.213 2.608 1.00 95.44 104 GLU A O 1
ATOM 809 N N . HIS A 1 105 ? 10.789 3.779 3.828 1.00 95.81 105 HIS A N 1
ATOM 810 C CA . HIS A 1 105 ? 10.838 2.722 2.818 1.00 95.81 105 HIS A CA 1
ATOM 811 C C . HIS A 1 105 ? 10.096 3.099 1.531 1.00 95.81 105 HIS A C 1
ATOM 813 O O . HIS A 1 105 ? 10.536 2.741 0.440 1.00 95.81 105 HIS A O 1
ATOM 819 N N . ILE A 1 106 ? 8.982 3.833 1.632 1.00 96.19 106 ILE A N 1
ATOM 820 C CA . ILE A 1 106 ? 8.285 4.396 0.466 1.00 96.19 106 ILE A CA 1
ATOM 821 C C . ILE A 1 106 ? 9.188 5.390 -0.270 1.00 96.19 106 ILE A C 1
ATOM 823 O O . ILE A 1 106 ? 9.257 5.367 -1.503 1.00 96.19 106 ILE A O 1
ATOM 827 N N . HIS A 1 107 ? 9.878 6.255 0.474 1.00 93.00 107 HIS A N 1
ATOM 828 C CA . HIS A 1 107 ? 10.815 7.223 -0.088 1.00 93.00 107 HIS A CA 1
ATOM 829 C C . HIS A 1 107 ? 11.957 6.518 -0.834 1.00 93.00 107 HIS A C 1
ATOM 831 O O . HIS A 1 107 ? 12.154 6.773 -2.024 1.00 93.00 107 HIS A O 1
ATOM 837 N N . ALA A 1 108 ? 12.603 5.541 -0.190 1.00 92.00 108 ALA A N 1
ATOM 838 C CA . ALA A 1 108 ? 13.663 4.729 -0.784 1.00 92.00 108 ALA A CA 1
ATOM 839 C C . ALA A 1 108 ? 13.193 3.958 -2.032 1.00 92.00 108 ALA A C 1
ATOM 841 O O . ALA A 1 108 ? 13.897 3.903 -3.040 1.00 92.00 108 ALA A O 1
ATOM 842 N N . ALA A 1 109 ? 11.975 3.409 -2.007 1.00 92.69 109 ALA A N 1
ATOM 843 C CA . ALA A 1 109 ? 11.398 2.686 -3.140 1.00 92.69 109 ALA A CA 1
ATOM 844 C C . ALA A 1 109 ? 11.023 3.598 -4.325 1.00 92.69 109 ALA A C 1
ATOM 846 O O . ALA A 1 109 ? 10.798 3.110 -5.433 1.00 92.69 109 ALA A O 1
ATOM 847 N N . SER A 1 110 ? 10.938 4.917 -4.119 1.00 89.12 110 SER A N 1
ATOM 848 C CA . SER A 1 110 ? 10.540 5.880 -5.155 1.00 89.12 110 SER A CA 1
ATOM 849 C C . SER A 1 110 ? 11.704 6.394 -6.008 1.00 89.12 110 SER A C 1
ATOM 851 O O . SER A 1 110 ? 11.506 7.313 -6.800 1.00 89.12 110 SER A O 1
ATOM 853 N N . GLY A 1 111 ? 12.921 5.861 -5.828 1.00 75.50 111 GLY A N 1
ATOM 854 C CA . GLY A 1 111 ? 14.123 6.323 -6.540 1.00 75.50 111 GLY A CA 1
ATOM 855 C C . GLY A 1 111 ? 14.539 7.758 -6.194 1.00 75.50 111 GLY A C 1
ATOM 856 O O . GLY A 1 111 ? 15.501 8.281 -6.754 1.00 75.50 111 GLY A O 1
ATOM 857 N N . LEU A 1 112 ? 13.834 8.388 -5.252 1.00 66.00 112 LEU A N 1
ATOM 858 C CA . LEU A 1 112 ? 14.237 9.623 -4.612 1.00 66.00 112 LEU A CA 1
ATOM 859 C C . LEU A 1 112 ? 15.267 9.214 -3.564 1.00 66.00 112 LEU A C 1
ATOM 861 O O . LEU A 1 112 ? 14.914 8.897 -2.433 1.00 66.00 112 LEU A O 1
ATOM 865 N N . LEU A 1 113 ? 16.541 9.130 -3.951 1.00 52.62 113 LEU A N 1
ATOM 866 C CA . LEU A 1 113 ? 17.592 9.116 -2.940 1.00 52.62 113 LEU A CA 1
ATOM 867 C C . LEU A 1 113 ? 17.383 10.353 -2.058 1.00 52.62 113 LEU A C 1
ATOM 869 O O . LEU A 1 113 ? 17.101 11.427 -2.608 1.00 52.62 113 LEU A O 1
ATOM 873 N N . PRO A 1 114 ? 17.525 10.240 -0.728 1.00 49.56 114 PRO A N 1
ATOM 874 C CA . PRO A 1 114 ? 17.559 11.426 0.098 1.00 49.56 114 PRO A CA 1
ATOM 875 C C . PRO A 1 114 ? 18.696 12.290 -0.441 1.00 49.56 114 PRO A C 1
ATOM 877 O O . PRO A 1 114 ? 19.852 11.860 -0.488 1.00 49.56 114 PRO A O 1
ATOM 880 N N . SER A 1 115 ? 18.380 13.505 -0.892 1.00 43.31 115 SER A N 1
ATOM 881 C CA . SER A 1 115 ? 19.423 14.517 -0.983 1.00 43.31 115 SER A CA 1
ATOM 882 C C . SER A 1 115 ? 20.066 14.570 0.402 1.00 43.31 115 SER A C 1
ATOM 884 O O . SER A 1 115 ? 19.307 14.621 1.380 1.00 43.31 115 SER A O 1
ATOM 886 N N . PRO A 1 116 ? 21.406 14.523 0.521 1.00 49.81 116 PRO A N 1
ATOM 887 C CA . PRO A 1 116 ? 22.041 14.689 1.818 1.00 49.81 116 PRO A CA 1
ATOM 888 C C . PRO A 1 116 ? 21.436 15.939 2.467 1.00 49.81 116 PRO A C 1
ATOM 890 O O . PRO A 1 116 ? 21.253 16.941 1.761 1.00 49.81 116 PRO A O 1
ATOM 893 N N . PRO A 1 117 ? 21.040 15.878 3.752 1.00 49.06 117 PRO A N 1
ATOM 894 C CA . PRO A 1 117 ? 20.492 17.048 4.414 1.00 49.06 117 PRO A CA 1
ATOM 895 C C . PRO A 1 117 ? 21.486 18.196 4.207 1.00 49.06 117 PRO A C 1
ATOM 897 O O . PRO A 1 117 ? 22.695 17.957 4.328 1.00 49.06 117 PRO A O 1
ATOM 900 N N . PRO A 1 118 ? 21.041 19.417 3.845 1.00 50.06 118 PRO A N 1
ATOM 901 C CA . PRO A 1 118 ? 21.951 20.550 3.860 1.00 50.06 118 PRO A CA 1
ATOM 902 C C . PRO A 1 118 ? 22.592 20.560 5.246 1.00 50.06 118 PRO A C 1
ATOM 904 O O . PRO A 1 118 ? 21.895 20.451 6.253 1.00 50.06 118 PRO A O 1
ATOM 907 N N . SER A 1 119 ? 23.919 20.619 5.300 1.00 48.75 119 SER A N 1
ATOM 908 C CA . SER A 1 119 ? 24.736 20.418 6.504 1.00 48.75 119 SER A CA 1
ATOM 909 C C . SER A 1 119 ? 24.492 21.434 7.632 1.00 48.75 119 SER A C 1
ATOM 911 O O . SER A 1 119 ? 25.189 21.395 8.635 1.00 48.75 119 SER A O 1
ATOM 913 N N . ASN A 1 120 ? 23.476 22.286 7.502 1.00 54.28 120 ASN A N 1
ATOM 914 C CA . ASN A 1 120 ? 22.922 23.142 8.538 1.00 54.28 120 ASN A CA 1
ATOM 915 C C . ASN A 1 120 ? 21.389 23.033 8.521 1.00 54.28 120 ASN A C 1
ATOM 917 O O . ASN A 1 120 ? 20.699 23.904 7.993 1.00 54.28 120 ASN A O 1
ATOM 921 N N . VAL A 1 121 ? 20.843 21.970 9.107 1.00 48.78 121 VAL A N 1
ATOM 922 C CA . VAL A 1 121 ? 19.482 22.017 9.655 1.00 48.78 121 VAL A CA 1
ATOM 923 C C . VAL A 1 121 ? 19.641 22.044 11.165 1.00 48.78 121 VAL A C 1
ATOM 925 O O . VAL A 1 121 ? 19.569 21.016 11.836 1.00 48.78 121 VAL A O 1
ATOM 928 N N . GLU A 1 122 ? 19.909 23.234 11.705 1.00 46.00 122 GLU A N 1
ATOM 929 C CA . GLU A 1 122 ? 19.622 23.474 13.114 1.00 46.00 122 GLU A CA 1
ATOM 930 C C . GLU A 1 122 ? 18.157 23.093 13.349 1.00 46.00 122 GLU A C 1
ATOM 932 O O . GLU A 1 122 ? 17.267 23.516 12.607 1.00 46.00 122 GLU A O 1
ATOM 937 N N . HIS A 1 123 ? 17.910 22.245 14.347 1.00 50.78 123 HIS A N 1
ATOM 938 C CA . HIS A 1 123 ? 16.573 21.904 14.821 1.00 50.78 123 HIS A CA 1
ATOM 939 C C . HIS A 1 123 ? 15.926 23.134 15.471 1.00 50.78 123 HIS A C 1
ATOM 941 O O . HIS A 1 123 ? 15.759 23.203 16.682 1.00 50.78 123 HIS A O 1
ATOM 947 N N . HIS A 1 124 ? 15.548 24.114 14.659 1.00 40.97 124 HIS A N 1
ATOM 948 C CA . HIS A 1 124 ? 14.555 25.103 15.031 1.00 40.97 124 HIS A CA 1
ATOM 949 C C . HIS A 1 124 ? 13.205 24.592 14.538 1.00 40.97 124 HIS A C 1
ATOM 951 O O . HIS A 1 124 ? 12.750 24.917 13.444 1.00 40.97 124 HIS A O 1
ATOM 957 N N . CYS A 1 125 ? 12.549 23.770 15.359 1.00 42.69 125 CYS A N 1
ATOM 958 C CA . CYS A 1 125 ? 11.094 23.725 15.309 1.00 42.69 125 CYS A CA 1
ATOM 959 C C . CYS A 1 125 ? 10.604 25.136 15.652 1.00 42.69 125 CYS A C 1
ATOM 961 O O . CYS A 1 125 ? 10.875 25.591 16.764 1.00 42.69 125 CYS A O 1
ATOM 963 N N . PRO A 1 126 ? 9.839 25.830 14.792 1.00 39.16 126 PRO A N 1
ATOM 964 C CA . PRO A 1 126 ? 9.041 26.944 15.257 1.00 39.16 126 PRO A CA 1
ATOM 965 C C . PRO A 1 126 ? 7.817 26.343 15.957 1.00 39.16 126 PRO A C 1
ATOM 967 O O . PRO A 1 126 ? 6.701 26.374 15.448 1.00 39.16 126 PRO A O 1
ATOM 970 N N . CYS A 1 127 ? 8.032 25.735 17.122 1.00 33.25 127 CYS A N 1
ATOM 971 C CA . CYS A 1 127 ? 6.980 25.673 18.120 1.00 33.25 127 CYS A CA 1
ATOM 972 C C . CYS A 1 127 ? 6.981 27.055 18.782 1.00 33.25 127 CYS A C 1
ATOM 974 O O . CYS A 1 127 ? 7.994 27.418 19.380 1.00 33.25 127 CYS A O 1
ATOM 976 N N . PRO A 1 128 ? 5.911 27.862 18.674 1.00 42.28 128 PRO A N 1
ATOM 977 C CA . PRO A 1 128 ? 5.831 29.118 19.396 1.00 42.28 128 PRO A CA 1
ATOM 978 C C . PRO A 1 128 ? 5.555 28.789 20.862 1.00 42.28 128 PRO A C 1
ATOM 980 O O . PRO A 1 128 ? 4.412 28.722 21.307 1.00 42.28 128 PRO A O 1
ATOM 983 N N . SER A 1 129 ? 6.619 28.540 21.609 1.00 54.09 129 SER A N 1
ATOM 984 C CA . SER A 1 129 ? 6.606 28.609 23.061 1.00 54.09 129 SER A CA 1
ATOM 985 C C . SER A 1 129 ? 7.624 29.650 23.496 1.00 54.09 129 SER A C 1
ATOM 987 O O . SER A 1 129 ? 8.567 29.316 24.201 1.00 54.09 129 SER A O 1
ATOM 989 N N . GLU A 1 130 ? 7.453 30.897 23.056 1.00 45.53 130 GLU A N 1
ATOM 990 C CA . GLU A 1 130 ? 8.129 32.024 23.692 1.00 45.53 130 GLU A CA 1
ATOM 991 C C . GLU A 1 130 ? 7.137 33.137 24.026 1.00 45.53 130 GLU A C 1
ATOM 993 O O . GLU A 1 130 ? 6.243 33.499 23.261 1.00 45.53 130 GLU A O 1
ATOM 998 N N . ASP A 1 131 ? 7.302 33.582 25.262 1.00 45.62 131 ASP A N 1
ATOM 999 C CA . ASP A 1 131 ? 6.556 34.567 26.018 1.00 45.62 131 ASP A CA 1
ATOM 1000 C C . ASP A 1 131 ? 6.368 35.882 25.235 1.00 45.62 131 ASP A C 1
ATOM 1002 O O . ASP A 1 131 ? 7.330 36.508 24.786 1.00 45.62 131 ASP A O 1
ATOM 1006 N N . LEU A 1 132 ? 5.114 36.322 25.074 1.00 44.84 132 LEU A N 1
ATOM 1007 C CA . LEU A 1 132 ? 4.705 37.500 24.284 1.00 44.84 132 LEU A CA 1
ATOM 1008 C C . LEU A 1 132 ? 5.122 38.851 24.901 1.00 44.84 132 LEU A C 1
ATOM 1010 O O . LEU A 1 132 ? 4.580 39.897 24.547 1.00 44.84 132 LEU A O 1
ATOM 1014 N N . SER A 1 133 ? 6.080 38.862 25.820 1.00 50.31 133 SER A N 1
ATOM 1015 C CA . SER A 1 133 ? 6.474 40.057 26.558 1.00 50.31 133 SER A CA 1
ATOM 1016 C C . SER A 1 133 ? 7.536 40.917 25.853 1.00 50.31 133 SER A C 1
ATOM 1018 O O . SER A 1 133 ? 7.720 42.063 26.256 1.00 50.31 133 SER A O 1
ATOM 1020 N N . ASN A 1 134 ? 8.199 40.437 24.784 1.00 53.81 134 ASN A N 1
ATOM 1021 C CA . ASN A 1 134 ? 9.425 41.087 24.274 1.00 53.81 134 ASN A CA 1
ATOM 1022 C C . ASN A 1 134 ? 9.527 41.398 22.765 1.00 53.81 134 ASN A C 1
ATOM 1024 O O . ASN A 1 134 ? 10.608 41.776 22.308 1.00 53.81 134 ASN A O 1
ATOM 1028 N N . LEU A 1 135 ? 8.456 41.331 21.967 1.00 43.88 135 LEU A N 1
ATOM 1029 C CA . LEU A 1 135 ? 8.574 41.662 20.537 1.00 43.88 135 LEU A CA 1
ATOM 1030 C C . LEU A 1 135 ? 8.711 43.185 20.311 1.00 43.88 135 LEU A C 1
ATOM 1032 O O . LEU A 1 135 ? 7.758 43.948 20.483 1.00 43.88 135 LEU A O 1
ATOM 1036 N N . ARG A 1 136 ? 9.906 43.647 19.916 1.00 54.06 136 ARG A N 1
ATOM 1037 C CA . ARG A 1 136 ? 10.163 45.046 19.528 1.00 54.06 136 ARG A CA 1
ATOM 1038 C C . ARG A 1 136 ? 9.716 45.290 18.080 1.00 54.06 136 ARG A C 1
ATOM 1040 O O . ARG A 1 136 ? 9.955 44.479 17.195 1.00 54.06 136 ARG A O 1
ATOM 1047 N N . SER A 1 137 ? 9.124 46.462 17.836 1.00 56.22 137 SER A N 1
ATOM 1048 C CA . SER A 1 137 ? 8.439 46.899 16.598 1.00 56.22 137 SER A CA 1
ATOM 1049 C C . SER A 1 137 ? 9.169 46.728 15.249 1.00 56.22 137 SER A C 1
ATOM 1051 O O . SER A 1 137 ? 8.549 46.920 14.206 1.00 56.22 137 SER A O 1
ATOM 1053 N N . ALA A 1 138 ? 10.464 46.409 15.222 1.00 47.47 138 ALA A N 1
ATOM 1054 C CA . ALA A 1 138 ? 11.236 46.304 13.982 1.00 47.47 138 ALA A CA 1
ATOM 1055 C C . ALA A 1 138 ? 11.000 44.978 13.230 1.00 47.47 138 ALA A C 1
ATOM 1057 O O . ALA A 1 138 ? 11.024 44.963 11.998 1.00 47.47 138 ALA A O 1
ATOM 1058 N N . ASP A 1 139 ? 10.689 43.891 13.943 1.00 54.31 139 ASP A N 1
ATOM 1059 C CA . ASP A 1 139 ? 10.578 42.551 13.343 1.00 54.31 139 ASP A CA 1
ATOM 1060 C C . ASP A 1 139 ? 9.279 42.361 12.539 1.00 54.31 139 ASP A C 1
ATOM 1062 O O . ASP A 1 139 ? 9.236 41.619 11.554 1.00 54.31 139 ASP A O 1
ATOM 1066 N N . ALA A 1 140 ? 8.226 43.111 12.880 1.00 52.19 140 ALA A N 1
ATOM 1067 C CA . ALA A 1 140 ? 6.944 43.066 12.177 1.00 52.19 140 ALA A CA 1
ATOM 1068 C C . ALA A 1 140 ? 7.028 43.602 10.732 1.00 52.19 140 ALA A C 1
ATOM 1070 O O . ALA A 1 140 ? 6.293 43.140 9.857 1.00 52.19 140 ALA A O 1
ATOM 1071 N N . MET A 1 141 ? 7.944 44.538 10.448 1.00 51.03 141 MET A N 1
ATOM 1072 C CA . MET A 1 141 ? 8.109 45.092 9.095 1.00 51.03 141 MET A CA 1
ATOM 1073 C C . MET A 1 141 ? 8.897 44.164 8.163 1.00 51.03 141 MET A C 1
ATOM 1075 O O . MET A 1 141 ? 8.620 44.119 6.963 1.00 51.03 141 MET A O 1
ATOM 1079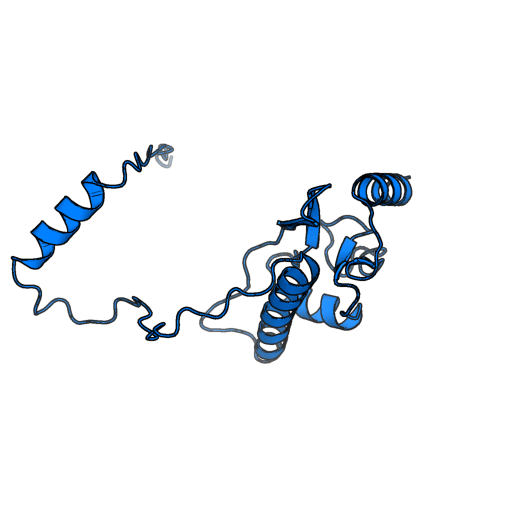 N N . ALA A 1 142 ? 9.833 43.378 8.701 1.00 52.03 142 ALA A N 1
ATOM 1080 C CA . ALA A 1 142 ? 10.601 42.413 7.916 1.00 52.03 142 ALA A CA 1
ATOM 1081 C C . ALA A 1 142 ? 9.725 41.248 7.420 1.00 52.03 142 ALA A C 1
ATOM 1083 O O . ALA A 1 142 ? 9.880 40.789 6.285 1.00 52.03 142 ALA A O 1
ATOM 1084 N N . LEU A 1 143 ? 8.750 40.822 8.232 1.00 50.72 143 LEU A N 1
ATOM 1085 C CA . LEU A 1 143 ? 7.836 39.733 7.885 1.00 50.72 143 LEU A CA 1
ATOM 1086 C C . LEU A 1 143 ? 6.862 40.117 6.759 1.00 50.72 143 LEU A C 1
ATOM 1088 O O . LEU A 1 143 ? 6.536 39.283 5.915 1.00 50.72 143 LEU A O 1
ATOM 1092 N N . HIS A 1 144 ? 6.444 41.384 6.685 1.00 49.84 144 HIS A N 1
ATOM 1093 C CA . HIS A 1 144 ? 5.551 41.837 5.618 1.00 49.84 144 HIS A CA 1
ATOM 1094 C C . HIS A 1 144 ? 6.271 41.937 4.261 1.00 49.84 144 HIS A C 1
ATOM 1096 O O . HIS A 1 144 ? 5.740 41.485 3.247 1.00 49.84 144 HIS A O 1
ATOM 1102 N N . ALA A 1 145 ? 7.523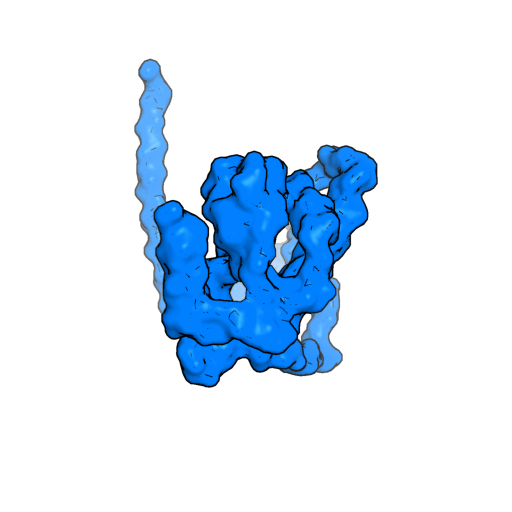 42.411 4.250 1.00 48.09 145 ALA A N 1
ATOM 1103 C CA . ALA A 1 145 ? 8.338 42.515 3.035 1.00 48.09 145 ALA A CA 1
ATOM 1104 C C . ALA A 1 145 ? 8.735 41.149 2.434 1.00 48.09 145 ALA A C 1
ATOM 1106 O O . ALA A 1 145 ? 8.983 41.050 1.230 1.00 48.09 145 ALA A O 1
ATOM 1107 N N . ALA A 1 146 ? 8.800 40.095 3.254 1.00 47.72 146 ALA A N 1
ATOM 1108 C CA . ALA A 1 146 ? 9.081 38.733 2.799 1.00 47.72 146 ALA A CA 1
ATOM 1109 C C . ALA A 1 146 ? 7.868 38.074 2.112 1.00 47.72 146 ALA A C 1
ATOM 1111 O O . ALA A 1 146 ? 8.039 37.263 1.202 1.00 47.72 146 ALA A O 1
ATOM 1112 N N . LEU A 1 147 ? 6.648 38.453 2.505 1.00 50.88 147 LEU A N 1
ATOM 1113 C CA . LEU A 1 147 ? 5.410 37.897 1.954 1.00 50.88 147 LEU A CA 1
ATOM 1114 C C . LEU A 1 147 ? 5.074 38.443 0.557 1.00 50.88 147 LEU A C 1
ATOM 1116 O O . LEU A 1 147 ? 4.467 37.726 -0.235 1.00 50.88 147 LEU A O 1
ATOM 1120 N N . GLU A 1 148 ? 5.519 39.653 0.209 1.00 50.59 148 GLU A N 1
ATOM 1121 C CA . GLU A 1 148 ? 5.254 40.226 -1.120 1.00 50.59 148 GLU A CA 1
ATOM 1122 C C . GLU A 1 148 ? 6.186 39.705 -2.228 1.00 50.59 148 GLU A C 1
ATOM 1124 O O . GLU A 1 148 ? 5.811 39.708 -3.399 1.00 50.59 148 GLU A O 1
ATOM 1129 N N . ARG A 1 149 ? 7.380 39.189 -1.899 1.00 50.19 149 ARG A N 1
ATOM 1130 C CA . ARG A 1 149 ? 8.345 38.719 -2.919 1.00 50.19 149 ARG A CA 1
ATOM 1131 C C . ARG A 1 149 ? 8.016 37.354 -3.523 1.00 50.19 149 ARG A C 1
ATOM 1133 O O . ARG A 1 149 ? 8.501 37.052 -4.606 1.00 50.19 149 ARG A O 1
ATOM 1140 N N . ASN A 1 150 ? 7.202 36.539 -2.853 1.00 44.44 150 ASN A N 1
ATOM 1141 C CA . ASN A 1 150 ? 6.992 35.141 -3.242 1.00 44.44 150 ASN A CA 1
ATOM 1142 C C . ASN A 1 150 ? 5.686 34.860 -3.993 1.00 44.44 150 ASN A C 1
ATOM 1144 O O . ASN A 1 150 ? 5.381 33.695 -4.226 1.00 44.44 150 ASN A O 1
ATOM 1148 N N . GLY A 1 151 ? 4.921 35.877 -4.410 1.00 45.31 151 GLY A N 1
ATOM 1149 C CA . GLY A 1 151 ? 3.836 35.715 -5.394 1.00 45.31 151 GLY A CA 1
ATOM 1150 C C . GLY A 1 151 ? 2.730 34.700 -5.050 1.00 45.31 151 GLY A C 1
ATOM 1151 O O . GLY A 1 151 ? 1.877 34.410 -5.888 1.00 45.31 151 GLY A O 1
ATOM 1152 N N . THR A 1 152 ? 2.701 34.156 -3.833 1.00 41.97 152 THR A N 1
ATOM 1153 C CA . THR A 1 152 ? 1.680 33.223 -3.358 1.00 41.97 152 THR A CA 1
ATOM 1154 C C . THR A 1 152 ? 0.425 33.998 -2.984 1.00 41.97 152 THR A C 1
ATOM 1156 O O . THR A 1 152 ? 0.215 34.388 -1.838 1.00 41.97 152 THR A O 1
ATOM 1159 N N . SER A 1 153 ? -0.433 34.225 -3.974 1.00 38.12 153 SER A N 1
ATOM 1160 C CA . SER A 1 153 ? -1.811 34.647 -3.748 1.00 38.12 153 SER A CA 1
ATOM 1161 C C . SER A 1 153 ? -2.583 33.486 -3.114 1.00 38.12 153 SER A C 1
ATOM 1163 O O . SER A 1 153 ? -3.000 32.534 -3.771 1.00 38.12 153 SER A O 1
ATOM 1165 N N . PHE A 1 154 ? -2.756 33.543 -1.794 1.00 37.75 154 PHE A N 1
ATOM 1166 C CA . PHE A 1 154 ? -3.627 32.624 -1.070 1.00 37.75 154 PHE A CA 1
ATOM 1167 C C . PHE A 1 154 ? -5.082 33.049 -1.315 1.00 37.75 154 PHE A C 1
ATOM 1169 O O . PHE A 1 154 ? -5.612 33.939 -0.648 1.00 37.75 154 PHE A O 1
ATOM 1176 N N . VAL A 1 155 ? -5.742 32.436 -2.300 1.00 36.28 155 VAL A N 1
ATOM 1177 C CA . VAL A 1 155 ? -7.194 32.566 -2.471 1.00 36.28 155 VAL A CA 1
ATOM 1178 C C . VAL A 1 155 ? -7.865 31.882 -1.277 1.00 36.28 155 VAL A C 1
ATOM 1180 O O . VAL A 1 155 ? -7.964 30.659 -1.210 1.00 36.28 155 VAL A O 1
ATOM 1183 N N . ARG A 1 156 ? -8.318 32.677 -0.303 1.00 35.47 156 ARG A N 1
ATOM 1184 C CA . ARG A 1 156 ? -9.226 32.222 0.757 1.00 35.47 156 ARG A CA 1
ATOM 1185 C C . ARG A 1 156 ? -10.602 31.968 0.143 1.00 35.47 156 ARG A C 1
ATOM 1187 O O . ARG A 1 156 ? -11.373 32.904 -0.043 1.00 35.47 156 ARG A O 1
ATOM 1194 N N . THR A 1 157 ? -10.955 30.712 -0.110 1.00 34.28 157 THR A N 1
ATOM 1195 C CA . THR A 1 157 ? -12.367 30.322 -0.195 1.00 34.28 157 THR A CA 1
ATOM 1196 C C . THR A 1 157 ? -12.888 30.125 1.227 1.00 34.28 157 THR A C 1
ATOM 1198 O O . THR A 1 157 ? -12.737 29.077 1.851 1.00 34.28 157 THR A O 1
ATOM 1201 N N . ALA A 1 158 ? -13.462 31.186 1.791 1.00 35.69 158 ALA A N 1
ATOM 1202 C CA . ALA A 1 158 ? -14.254 31.083 3.007 1.00 35.69 158 ALA A CA 1
ATOM 1203 C C . ALA A 1 158 ? -15.600 30.425 2.661 1.00 35.69 158 ALA A C 1
ATOM 1205 O O . ALA A 1 158 ? -16.380 30.978 1.891 1.00 35.69 158 ALA A O 1
ATOM 1206 N N . SER A 1 159 ? -15.875 29.249 3.227 1.00 41.16 159 SER A N 1
ATOM 1207 C CA . SER A 1 159 ? -17.229 28.687 3.274 1.00 41.16 159 SER A CA 1
ATOM 1208 C C . SER A 1 159 ? -18.003 29.394 4.394 1.00 41.16 159 SER A C 1
ATOM 1210 O O . SER A 1 159 ? -17.557 29.326 5.545 1.00 41.16 159 SER A O 1
ATOM 1212 N N . PRO A 1 160 ? -19.137 30.066 4.125 1.00 42.72 160 PRO A N 1
ATOM 1213 C CA . PRO A 1 160 ? -19.924 30.682 5.181 1.00 42.72 160 PRO A CA 1
ATOM 1214 C C . PRO A 1 160 ? -20.689 29.604 5.958 1.00 42.72 160 PRO A C 1
ATOM 1216 O O . PRO A 1 160 ? -21.480 28.849 5.396 1.00 42.72 160 PRO A O 1
ATOM 1219 N N . ARG A 1 161 ? -20.433 29.536 7.268 1.00 39.47 161 ARG A N 1
ATOM 1220 C CA . ARG A 1 161 ? -21.310 28.876 8.240 1.00 39.47 161 ARG A CA 1
ATOM 1221 C C . ARG A 1 161 ? -22.589 29.709 8.349 1.00 39.47 161 ARG A C 1
ATOM 1223 O O . ARG A 1 161 ? -22.511 30.881 8.707 1.00 39.47 161 ARG A O 1
ATOM 1230 N N . GLY A 1 162 ? -23.730 29.119 8.003 1.00 43.03 162 GLY A N 1
ATOM 1231 C CA . GLY A 1 162 ? -25.047 29.664 8.338 1.00 43.03 162 GLY A CA 1
ATOM 1232 C C . GLY A 1 162 ? -25.360 29.438 9.825 1.00 43.03 162 GLY A C 1
ATOM 1233 O O . GLY A 1 162 ? -24.822 28.487 10.395 1.00 43.03 162 GLY A O 1
ATOM 1234 N N . PRO A 1 163 ? -26.159 30.314 10.457 1.00 51.16 163 PRO A N 1
ATOM 1235 C CA . PRO A 1 163 ? -26.433 30.256 11.886 1.00 51.16 163 PRO A CA 1
ATOM 1236 C C . PRO A 1 163 ? -27.470 29.188 12.244 1.00 51.16 163 PRO A C 1
ATOM 1238 O O . PRO A 1 163 ? -28.364 28.877 11.457 1.00 51.16 163 PRO A O 1
ATOM 1241 N N . ASP A 1 164 ? -27.318 28.682 13.463 1.00 43.19 164 ASP A N 1
ATOM 1242 C CA . ASP A 1 164 ? -28.227 27.790 14.171 1.00 43.19 164 ASP A CA 1
ATOM 1243 C C . ASP A 1 164 ? -29.660 28.349 14.248 1.00 43.19 164 ASP A C 1
ATOM 1245 O O . ASP A 1 164 ? -29.865 29.508 14.627 1.00 43.19 164 ASP A O 1
ATOM 1249 N N . ALA A 1 165 ? -30.634 27.488 13.939 1.00 36.47 165 ALA A N 1
ATOM 1250 C CA . ALA A 1 165 ? -32.021 27.532 14.402 1.00 36.47 165 ALA A CA 1
ATOM 1251 C C . ALA A 1 165 ? -32.611 26.115 14.353 1.00 36.47 165 ALA A C 1
ATOM 1253 O O . ALA A 1 165 ? -32.454 25.454 13.299 1.00 36.47 165 ALA A O 1
#

Secondary structure (DSSP, 8-state):
-HHHHHHHHHHHTT-S-SSEEEE-TTTTS-S-TTS-SSEEEETTS-HHHHHHHHHHBGGG---EEEEE-TTT--EEEE-PPB--SS---GGGHHHHHHHHHHHHHHHHHTT-PPPPPPS----------S-TT---TTHHHHHHHHHHTT-------PPPPPPP-

InterPro domains:
  IPR010569 Myotubularin-like, phosphatase domain [PF06602] (5-108)
  IPR010569 Myotubularin-like, phosphatase domain [PS51339] (1-165)
  IPR029021 Protein-tyrosine phosphatase-like [SSF52799] (4-94)
  IPR030564 Myotubularin [PTHR10807] (4-110)

Organism: Nannochloropsis gaditana (strain CCMP526) (NCBI:txid1093141)

Sequence (165 aa):
KLSQDLRREFGRMGLPDAHWKLSTVNDSFQACPSYPPLLAMPASISDSFLLAVASCRSKQRLPSLTWRHPLNHTTMTRSSQPRVGLHLPAGLADAQEDDVALLEHIHAASGLLPSPPPSNVEHHCPCPSEDLSNLRSADAMALHAALERNGTSFVRTASPRGPDA

Foldseek 3Di:
DQVVVVVVVCVVQVPDDQFKHWDQLCLVPPQAVPDDSTFIATPPDDSVLLSLLLVQFDSSFAWTWDHADNPQQATDTDGHDGNDDPDDDPSNVVSVVSSVVRVVSSCVSSNNDPPPPPPDPDPPDPPPPDDPPDDDPPVVVVVVVVVVVPPPPDPDPDDDDDDDD